Protein AF-F2SLF1-F1 (afdb_monomer_lite)

Radius of gyration: 16.59 Å; chains: 1; bounding box: 42×36×38 Å

Organism: Trichophyton rubrum (strain ATCC MYA-4607 / CBS 118892) (NCBI:txid559305)

Foldseek 3Di:
DVLLCVLCVLFPPWDKDFADDPDDHTKIKTKQAAPDLAEAEEEEADDFDQPPDPPGDTPCVQFPVPQVVVLSVVSNVQCVDPCSSVRHHHYMYMYIHAPCVVVPSRRVCVVVVVCVVVVRHHPYYHYDGRPPDDQADDQDDPPDDPVVSVVVVVCCVVPVVPGDHDDD

Sequence (168 aa):
MEQAQMIVGNIQGAKVEMVKHDWMQPSIRAIIPGKSEKIVAVGAHQDSINGNNPQGKAPGADDNGSGSMTILEALMVLVSDQKIAGGEAANTLEFHWYAGEEEGLLGSQDIFQQYSQEGKEVVAMLNQDMTGYGETMGVITDNSDPKLTKFTKMILDTVCLSILIFMV

Structure (mmCIF, N/CA/C/O backbone):
data_AF-F2SLF1-F1
#
_entry.id   AF-F2SLF1-F1
#
loop_
_atom_site.group_PDB
_atom_site.id
_atom_site.type_symbol
_atom_site.label_atom_id
_atom_site.label_alt_id
_atom_site.label_comp_id
_atom_site.label_asym_id
_atom_site.label_entity_id
_atom_site.label_seq_id
_atom_site.pdbx_PDB_ins_code
_atom_site.Cartn_x
_atom_site.Cartn_y
_atom_site.Cartn_z
_atom_site.occupancy
_atom_site.B_iso_or_equiv
_atom_site.auth_seq_id
_atom_site.auth_comp_id
_atom_site.auth_asym_id
_atom_site.auth_atom_id
_atom_site.pdbx_PDB_model_num
ATOM 1 N N . MET A 1 1 ? 1.862 12.370 -3.159 1.00 88.31 1 MET A N 1
ATOM 2 C CA . MET A 1 1 ? 1.413 12.815 -1.813 1.00 88.31 1 MET A CA 1
ATOM 3 C C . MET A 1 1 ? 0.237 13.775 -1.912 1.00 88.31 1 MET A C 1
ATOM 5 O O . MET A 1 1 ? -0.786 13.498 -1.305 1.00 88.31 1 MET A O 1
ATOM 9 N N . GLU A 1 2 ? 0.351 14.873 -2.669 1.00 94.88 2 GLU A N 1
ATOM 10 C CA . GLU A 1 2 ? -0.702 15.902 -2.770 1.00 94.88 2 GLU A CA 1
ATOM 11 C C . GLU A 1 2 ? -2.075 15.333 -3.151 1.00 94.88 2 GLU A C 1
ATOM 13 O O . GLU A 1 2 ? -3.066 15.658 -2.507 1.00 94.88 2 GLU A O 1
ATOM 18 N N . GLN A 1 3 ? -2.133 14.420 -4.127 1.00 95.19 3 GLN A N 1
ATOM 19 C CA . GLN A 1 3 ? -3.381 13.759 -4.530 1.00 95.19 3 GLN A CA 1
ATOM 20 C C . GLN A 1 3 ? -4.036 12.985 -3.380 1.00 95.19 3 GLN A C 1
ATOM 22 O O . GLN A 1 3 ? -5.199 13.223 -3.072 1.00 95.19 3 GLN A O 1
ATOM 27 N N . ALA A 1 4 ? -3.283 12.124 -2.690 1.00 96.06 4 ALA A N 1
ATOM 28 C CA . ALA A 1 4 ? -3.791 11.405 -1.522 1.00 96.06 4 ALA A CA 1
ATOM 29 C C . ALA A 1 4 ? -4.244 12.373 -0.412 1.00 96.06 4 ALA A C 1
ATOM 31 O O . ALA A 1 4 ? -5.281 12.158 0.208 1.00 96.06 4 ALA A O 1
ATOM 32 N N . GLN A 1 5 ? -3.511 13.473 -0.197 1.00 97.06 5 GLN A N 1
ATOM 33 C CA . GLN A 1 5 ? -3.860 14.485 0.802 1.00 97.06 5 GLN A CA 1
ATOM 34 C C . GLN A 1 5 ? -5.161 15.220 0.455 1.00 97.06 5 GLN A C 1
ATOM 36 O O . GLN A 1 5 ? -5.950 15.504 1.354 1.00 97.06 5 GLN A O 1
ATOM 41 N N . MET A 1 6 ? -5.405 15.503 -0.828 1.00 96.75 6 MET A N 1
ATOM 42 C CA . MET A 1 6 ? -6.678 16.065 -1.291 1.00 96.75 6 MET A CA 1
ATOM 43 C C . MET A 1 6 ? -7.841 15.095 -1.065 1.00 96.75 6 MET A C 1
ATOM 45 O O . MET A 1 6 ? -8.921 15.534 -0.683 1.00 96.75 6 MET A O 1
ATOM 49 N N . ILE A 1 7 ? -7.616 13.792 -1.263 1.00 97.00 7 ILE A N 1
ATOM 50 C CA . ILE A 1 7 ? -8.645 12.759 -1.091 1.00 97.00 7 ILE A CA 1
ATOM 51 C C . ILE A 1 7 ? -9.039 12.608 0.384 1.00 97.00 7 ILE A C 1
ATOM 53 O O . ILE A 1 7 ? -10.224 12.618 0.706 1.00 97.00 7 ILE A O 1
ATOM 57 N N . VAL A 1 8 ? -8.067 12.504 1.298 1.00 96.31 8 VAL A N 1
ATOM 58 C CA . VAL A 1 8 ? -8.358 12.211 2.716 1.00 96.31 8 VAL A CA 1
ATOM 59 C C . VAL A 1 8 ? -8.488 13.450 3.604 1.00 96.31 8 VAL A C 1
ATOM 61 O O . VAL A 1 8 ? -8.876 13.331 4.761 1.00 96.31 8 VAL A O 1
ATOM 64 N N . GLY A 1 9 ? -8.180 14.647 3.095 1.00 92.94 9 GLY A N 1
ATOM 65 C CA . GLY A 1 9 ? -8.027 15.864 3.905 1.00 92.94 9 GLY A CA 1
ATOM 66 C C . GLY A 1 9 ? -9.271 16.321 4.676 1.00 92.94 9 GLY A C 1
ATOM 67 O O . GLY A 1 9 ? -9.134 17.053 5.652 1.00 92.94 9 GLY A O 1
ATOM 68 N N . ASN A 1 10 ? -10.466 15.876 4.278 1.00 91.81 10 ASN A N 1
ATOM 69 C CA . ASN A 1 10 ? -11.725 16.194 4.963 1.00 91.81 10 ASN A CA 1
ATOM 70 C C . ASN A 1 10 ? -12.188 15.098 5.937 1.00 91.81 10 ASN A C 1
ATOM 72 O O . ASN A 1 10 ? -13.235 15.242 6.567 1.00 91.81 10 ASN A O 1
ATOM 76 N N . ILE A 1 11 ? -11.440 14.001 6.057 1.00 96.06 11 ILE A N 1
ATOM 77 C CA . ILE A 1 11 ? -11.784 12.877 6.926 1.00 96.06 11 ILE A CA 1
ATOM 78 C C . ILE A 1 11 ? -11.144 13.111 8.287 1.00 96.06 11 ILE A C 1
ATOM 80 O O . ILE A 1 11 ? -9.934 13.315 8.409 1.00 96.06 11 ILE A O 1
ATOM 84 N N . GLN A 1 12 ? -11.960 13.069 9.335 1.00 94.75 12 GLN A N 1
ATOM 85 C CA . GLN A 1 12 ? -11.487 13.314 10.688 1.00 94.75 12 GLN A CA 1
ATOM 86 C C . GLN A 1 12 ? -10.432 12.277 11.100 1.00 94.75 12 GLN A C 1
ATOM 88 O O . GLN A 1 12 ? -10.674 11.074 11.079 1.00 94.75 12 GLN A O 1
ATOM 93 N N . GLY A 1 13 ? -9.256 12.761 11.507 1.00 95.31 13 GLY A N 1
ATOM 94 C CA . GLY A 1 13 ? -8.145 11.924 11.964 1.00 95.31 13 GLY A CA 1
ATOM 95 C C . GLY A 1 13 ? -7.346 11.248 10.846 1.00 95.31 13 GLY A C 1
ATOM 96 O O . GLY A 1 13 ? -6.295 10.676 11.138 1.00 95.31 13 GLY A O 1
ATOM 97 N N . ALA A 1 14 ? -7.786 11.338 9.588 1.00 97.69 14 ALA A N 1
ATOM 98 C CA . ALA A 1 14 ? -6.993 10.854 8.470 1.00 97.69 14 ALA A CA 1
ATOM 99 C C . ALA A 1 14 ? -5.778 11.754 8.224 1.00 97.69 14 ALA A C 1
ATOM 101 O O . ALA A 1 14 ? -5.815 12.967 8.443 1.00 97.69 14 ALA A O 1
ATOM 102 N N . LYS A 1 15 ? -4.683 11.154 7.760 1.00 97.69 15 LYS A N 1
ATOM 103 C CA . LYS A 1 15 ? -3.448 11.878 7.439 1.00 97.69 15 LYS A CA 1
ATOM 104 C C . LYS A 1 15 ? -2.689 11.217 6.302 1.00 97.69 15 LYS A C 1
ATOM 106 O O . LYS A 1 15 ? -2.806 10.013 6.095 1.00 97.69 15 LYS A O 1
ATOM 111 N N . VAL A 1 16 ? -1.874 12.002 5.604 1.00 98.38 16 VAL A N 1
ATOM 112 C CA . VAL A 1 16 ? -0.887 11.498 4.646 1.00 98.38 16 VAL A CA 1
ATOM 113 C C . VAL A 1 16 ? 0.492 11.939 5.096 1.00 98.38 16 VAL A C 1
ATOM 115 O O . VAL A 1 16 ? 0.700 13.101 5.439 1.00 98.38 16 VAL A O 1
ATOM 118 N N . GLU A 1 17 ? 1.443 11.017 5.097 1.00 97.56 17 GLU A N 1
ATOM 119 C CA . GLU A 1 17 ? 2.814 11.286 5.508 1.00 97.56 17 GLU A CA 1
ATOM 120 C C . GLU A 1 17 ? 3.825 10.707 4.522 1.00 97.56 17 GLU A C 1
ATOM 122 O O . GLU A 1 17 ? 3.584 9.695 3.862 1.00 97.56 17 GLU A O 1
ATOM 127 N N . MET A 1 18 ? 4.965 11.389 4.419 1.00 98.12 18 MET A N 1
ATOM 128 C CA . MET A 1 18 ? 6.155 10.840 3.782 1.00 98.12 18 MET A CA 1
ATOM 129 C C . MET A 1 18 ? 6.898 10.003 4.818 1.00 98.12 18 MET A C 1
ATOM 131 O O . MET A 1 18 ? 7.322 10.529 5.851 1.00 98.12 18 MET A O 1
ATOM 135 N N . VAL A 1 19 ? 7.069 8.718 4.538 1.00 98.00 19 VAL A N 1
ATOM 136 C CA . VAL A 1 19 ? 7.926 7.837 5.324 1.00 98.00 19 VAL A CA 1
ATOM 137 C C . VAL A 1 19 ? 9.353 8.026 4.826 1.00 98.00 19 VAL A C 1
ATOM 139 O O . VAL A 1 19 ? 9.648 7.822 3.650 1.00 98.00 19 VAL A O 1
ATOM 142 N N . LYS A 1 20 ? 10.224 8.502 5.716 1.00 97.88 20 LYS A N 1
ATOM 143 C CA . LYS A 1 20 ? 11.637 8.718 5.407 1.00 97.88 20 LYS A CA 1
ATOM 144 C C . LYS A 1 20 ? 12.403 7.413 5.560 1.00 97.88 20 LYS A C 1
ATOM 146 O O . LYS A 1 20 ? 12.133 6.668 6.493 1.00 97.88 20 LYS A O 1
ATOM 151 N N . HIS A 1 21 ? 13.385 7.238 4.691 1.00 97.25 21 HIS A N 1
ATOM 152 C CA . HIS A 1 21 ? 14.305 6.113 4.678 1.00 97.25 21 HIS A CA 1
ATOM 153 C C . HIS A 1 21 ? 15.752 6.624 4.698 1.00 97.25 21 HIS A C 1
ATOM 155 O O . HIS A 1 21 ? 15.988 7.835 4.636 1.00 97.25 21 HIS A O 1
ATOM 161 N N . ASP A 1 22 ? 16.720 5.708 4.713 1.00 96.50 22 ASP A N 1
ATOM 162 C CA . ASP A 1 22 ? 18.151 6.036 4.612 1.00 96.50 22 ASP A CA 1
ATOM 163 C C . ASP A 1 22 ? 18.581 6.488 3.197 1.00 96.50 22 ASP A C 1
ATOM 165 O O . ASP A 1 22 ? 19.724 6.895 2.982 1.00 96.50 22 ASP A O 1
ATOM 169 N N . TRP A 1 23 ? 17.663 6.465 2.224 1.00 95.25 23 TRP A N 1
ATOM 170 C CA . TRP A 1 23 ? 17.841 6.986 0.866 1.00 95.25 23 TRP A CA 1
ATOM 171 C C . TRP A 1 23 ? 16.897 8.165 0.569 1.00 95.25 23 TRP A C 1
ATOM 173 O O . TRP A 1 23 ? 16.024 8.522 1.356 1.00 95.25 23 TRP A O 1
ATOM 183 N N . MET A 1 24 ? 17.096 8.820 -0.583 1.00 95.81 24 MET A N 1
ATOM 184 C CA . MET A 1 24 ? 16.450 10.107 -0.882 1.00 95.81 24 MET A CA 1
ATOM 185 C C . MET A 1 24 ? 14.941 10.024 -1.142 1.00 95.81 24 MET A C 1
ATOM 187 O O . MET A 1 24 ? 14.215 10.934 -0.745 1.00 95.81 24 MET A O 1
ATOM 191 N N . GLN A 1 25 ? 14.474 9.002 -1.863 1.00 96.75 25 GLN A N 1
ATOM 192 C CA . GLN A 1 25 ? 13.061 8.878 -2.225 1.00 96.75 25 GLN A CA 1
ATOM 193 C C . GLN A 1 25 ? 12.259 8.371 -1.014 1.00 96.75 25 GLN A C 1
ATOM 195 O O . GLN A 1 25 ? 12.508 7.257 -0.560 1.00 96.75 25 GLN A O 1
ATOM 200 N N . PRO A 1 26 ? 11.293 9.142 -0.486 1.00 98.12 26 PRO A N 1
ATOM 201 C CA . PRO A 1 26 ? 10.447 8.678 0.606 1.00 98.12 26 PRO A CA 1
ATOM 202 C C . PRO A 1 26 ? 9.332 7.771 0.081 1.00 98.12 26 PRO A C 1
ATOM 204 O O . PRO A 1 26 ? 8.814 8.017 -1.009 1.00 98.12 26 PRO A O 1
ATOM 207 N N . SER A 1 27 ? 8.880 6.807 0.882 1.00 98.62 27 SER A N 1
ATOM 208 C CA . SER A 1 27 ? 7.569 6.185 0.652 1.00 98.62 27 SER A CA 1
ATOM 209 C C . SER A 1 27 ? 6.449 7.138 1.085 1.00 98.62 27 SER A C 1
ATOM 211 O O . SER A 1 27 ? 6.665 8.082 1.849 1.00 98.62 27 SER A O 1
ATOM 213 N N . ILE A 1 28 ? 5.227 6.904 0.620 1.00 98.62 28 ILE A N 1
ATOM 214 C CA . ILE A 1 28 ? 4.048 7.689 1.004 1.00 98.62 28 ILE A CA 1
ATOM 215 C C . ILE A 1 28 ? 3.057 6.767 1.694 1.00 98.62 28 ILE A C 1
ATOM 217 O O . ILE A 1 28 ? 2.785 5.675 1.206 1.00 98.62 28 ILE A O 1
ATOM 221 N N . ARG A 1 29 ? 2.488 7.223 2.810 1.00 98.44 29 ARG A N 1
ATOM 222 C CA . ARG A 1 29 ? 1.473 6.485 3.560 1.00 98.44 29 ARG A CA 1
ATOM 223 C C . ARG A 1 29 ? 0.272 7.378 3.843 1.00 98.44 29 ARG A C 1
ATOM 225 O O . ARG A 1 29 ? 0.414 8.410 4.496 1.00 98.44 29 ARG A O 1
ATOM 232 N N . ALA A 1 30 ? -0.903 6.989 3.360 1.00 98.56 30 ALA A N 1
ATOM 233 C CA . ALA A 1 30 ? -2.181 7.572 3.754 1.00 98.56 30 ALA A CA 1
ATOM 234 C C . ALA A 1 30 ? -2.848 6.675 4.800 1.00 98.56 30 ALA A C 1
ATOM 236 O O . ALA A 1 30 ? -2.903 5.462 4.624 1.00 98.56 30 ALA A O 1
ATOM 237 N N . ILE A 1 31 ? -3.335 7.268 5.886 1.00 98.62 31 ILE A N 1
ATOM 238 C CA . ILE A 1 31 ? -3.896 6.570 7.045 1.00 98.62 31 ILE A CA 1
ATOM 239 C C . ILE A 1 31 ? -5.316 7.071 7.259 1.00 98.62 31 ILE A C 1
ATOM 241 O O . ILE A 1 31 ? -5.525 8.277 7.406 1.00 98.62 31 ILE A O 1
ATOM 245 N N . ILE A 1 32 ? -6.270 6.146 7.318 1.00 98.38 32 ILE A N 1
ATOM 246 C CA . ILE A 1 32 ? -7.661 6.394 7.695 1.00 98.38 32 ILE A CA 1
ATOM 247 C C . ILE A 1 32 ? -7.920 5.626 8.997 1.00 98.38 32 ILE A C 1
ATOM 249 O O . ILE A 1 32 ? -7.897 4.391 8.980 1.00 98.38 32 ILE A O 1
ATOM 253 N N . PRO A 1 33 ? -8.144 6.315 10.130 1.00 97.88 33 PRO A N 1
ATOM 254 C CA . PRO A 1 33 ? -8.378 5.652 11.405 1.00 97.88 33 PRO A CA 1
ATOM 255 C C . PRO A 1 33 ? -9.620 4.761 11.377 1.00 97.88 33 PRO A C 1
ATOM 257 O O . PRO A 1 33 ? -10.671 5.151 10.865 1.00 97.88 33 PRO A O 1
ATOM 260 N N . GLY A 1 34 ? -9.500 3.578 11.975 1.00 97.44 34 GLY A N 1
ATOM 261 C CA . GLY A 1 34 ? -10.636 2.718 12.282 1.00 97.44 34 GLY A CA 1
ATOM 262 C C . GLY A 1 34 ? -10.967 2.707 13.771 1.00 97.44 34 GLY A C 1
ATOM 263 O O . GLY A 1 34 ? -10.385 3.421 14.582 1.00 97.44 34 GLY A O 1
ATOM 264 N N . LYS A 1 35 ? -11.895 1.829 14.150 1.00 98.00 35 LYS A N 1
ATOM 265 C CA . LYS A 1 35 ? -12.261 1.544 15.547 1.00 98.00 35 LYS A CA 1
ATOM 266 C C . LYS A 1 35 ? -11.173 0.778 16.310 1.00 98.00 35 LYS A C 1
ATOM 268 O O . LYS A 1 35 ? -11.231 0.700 17.535 1.00 98.00 35 LYS A O 1
ATOM 273 N N . SER A 1 36 ? -10.225 0.175 15.597 1.00 98.06 36 SER A N 1
ATOM 274 C CA . SER A 1 36 ? -9.090 -0.573 16.130 1.00 98.06 36 SER A CA 1
ATOM 275 C C . SER A 1 36 ? -7.800 -0.110 15.463 1.00 98.06 36 SER A C 1
ATOM 277 O O . SER A 1 36 ? -7.795 0.166 14.268 1.00 98.06 36 SER A O 1
ATOM 279 N N . GLU A 1 37 ? -6.701 -0.134 16.217 1.00 97.69 37 GLU A N 1
ATOM 280 C CA . GLU A 1 37 ? -5.340 0.120 15.719 1.00 97.69 37 GLU A CA 1
ATOM 281 C C . GLU A 1 37 ? -4.777 -1.016 14.845 1.00 97.69 37 GLU A C 1
ATOM 283 O O . GLU A 1 37 ? -3.678 -0.892 14.312 1.00 97.69 37 GLU A O 1
ATOM 288 N N . LYS A 1 38 ? -5.500 -2.135 14.693 1.00 98.69 38 LYS A N 1
ATOM 289 C CA . LYS A 1 38 ? -5.156 -3.177 13.715 1.00 98.69 38 LYS A CA 1
ATOM 290 C C . LYS A 1 38 ? -5.165 -2.578 12.313 1.00 98.69 38 LYS A C 1
ATOM 292 O O . LYS A 1 38 ? -6.051 -1.790 11.990 1.00 98.69 38 LYS A O 1
ATOM 297 N N . ILE A 1 39 ? -4.217 -2.989 11.478 1.00 98.81 39 ILE A N 1
ATOM 298 C CA . ILE A 1 39 ? -3.969 -2.382 10.169 1.00 98.81 39 ILE A CA 1
ATOM 299 C C . ILE A 1 39 ? -4.421 -3.317 9.048 1.00 98.81 39 ILE A C 1
ATOM 301 O O . ILE A 1 39 ? -4.003 -4.475 8.982 1.00 98.81 39 ILE A O 1
ATOM 305 N N . VAL A 1 40 ? -5.239 -2.793 8.137 1.00 98.69 40 VAL A N 1
ATOM 306 C CA . VAL A 1 40 ? -5.439 -3.351 6.794 1.00 98.69 40 VAL A CA 1
ATOM 307 C C . VAL A 1 40 ? -4.701 -2.451 5.812 1.00 98.69 40 VAL A C 1
ATOM 309 O O . VAL A 1 40 ? -5.055 -1.283 5.661 1.00 98.69 40 VAL A O 1
ATOM 312 N N . ALA A 1 41 ? -3.671 -2.990 5.167 1.00 98.56 41 ALA A N 1
ATOM 313 C CA . ALA A 1 41 ? -2.827 -2.248 4.242 1.00 98.56 41 ALA A CA 1
ATOM 314 C C . ALA A 1 41 ? -3.154 -2.577 2.778 1.00 98.56 41 ALA A C 1
ATOM 316 O O . ALA A 1 41 ? -3.419 -3.727 2.424 1.00 98.56 41 ALA A O 1
ATOM 317 N N . VAL A 1 42 ? -3.088 -1.566 1.920 1.00 98.56 42 VAL A N 1
ATOM 318 C CA . VAL A 1 42 ? -3.102 -1.693 0.461 1.00 98.56 42 VAL A CA 1
ATOM 319 C C . VAL A 1 42 ? -1.874 -0.966 -0.073 1.00 98.56 42 VAL A C 1
ATOM 321 O O . VAL A 1 42 ? -1.610 0.162 0.338 1.00 98.56 42 VAL A O 1
ATOM 324 N N . GLY A 1 43 ? -1.100 -1.603 -0.945 1.00 98.44 43 GLY A N 1
ATOM 325 C CA . GLY A 1 43 ? 0.189 -1.077 -1.387 1.00 98.44 43 GLY A CA 1
ATOM 326 C C . GLY A 1 43 ? 0.422 -1.188 -2.887 1.00 98.44 43 GLY A C 1
ATOM 327 O O . GLY A 1 43 ? -0.158 -2.045 -3.547 1.00 98.44 43 GLY A O 1
ATOM 328 N N . ALA A 1 44 ? 1.277 -0.309 -3.391 1.00 98.38 44 ALA A N 1
ATOM 329 C CA . ALA A 1 44 ? 1.928 -0.353 -4.698 1.00 98.38 44 ALA A CA 1
ATOM 330 C C .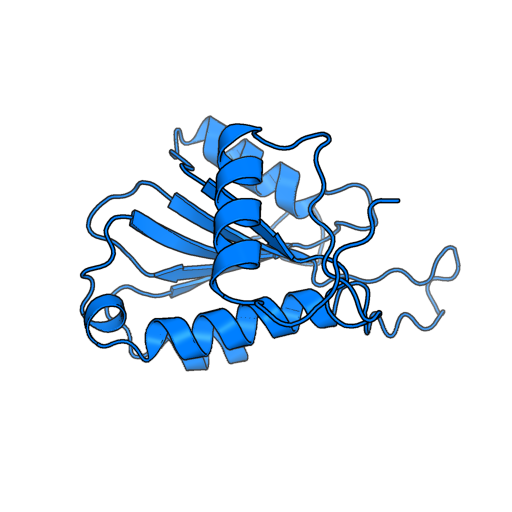 ALA A 1 44 ? 3.303 0.320 -4.546 1.00 98.38 44 ALA A C 1
ATOM 332 O O . ALA A 1 44 ? 3.513 1.048 -3.571 1.00 98.38 44 ALA A O 1
ATOM 333 N N . HIS A 1 45 ? 4.241 0.125 -5.469 1.00 98.50 45 HIS A N 1
ATOM 334 C CA . HIS A 1 45 ? 5.466 0.934 -5.479 1.00 98.50 45 HIS A CA 1
ATOM 335 C C . HIS A 1 45 ? 5.351 2.102 -6.463 1.00 98.50 45 HIS A C 1
ATOM 337 O O . HIS A 1 45 ? 4.540 2.086 -7.388 1.00 98.50 45 HIS A O 1
ATOM 343 N N . GLN A 1 46 ? 6.097 3.174 -6.189 1.00 97.06 46 GLN A N 1
ATOM 344 C CA . GLN A 1 46 ? 6.046 4.432 -6.953 1.00 97.06 46 GLN A CA 1
ATOM 345 C C . GLN A 1 46 ? 7.338 4.729 -7.722 1.00 97.06 46 GLN A C 1
ATOM 347 O O . GLN A 1 46 ? 7.401 5.717 -8.456 1.00 97.06 46 GLN A O 1
ATOM 352 N N . ASP A 1 47 ? 8.395 3.953 -7.501 1.00 96.38 47 ASP A N 1
ATOM 353 C CA . ASP A 1 47 ? 9.606 4.005 -8.306 1.00 96.38 47 ASP A CA 1
ATOM 354 C C . ASP A 1 47 ? 9.451 3.246 -9.627 1.00 96.38 47 ASP A C 1
ATOM 356 O O . ASP A 1 47 ? 8.492 2.518 -9.848 1.00 96.38 47 ASP A O 1
ATOM 360 N N . SER A 1 48 ? 10.390 3.500 -10.532 1.00 96.12 48 SER A N 1
ATOM 361 C CA . SER A 1 48 ? 10.564 2.763 -11.782 1.00 96.12 48 SER A CA 1
ATOM 362 C C . SER A 1 48 ? 12.050 2.761 -12.114 1.00 96.12 48 SER A C 1
ATOM 364 O O . SER A 1 48 ? 12.763 3.705 -11.744 1.00 96.12 48 SER A O 1
ATOM 366 N N . ILE A 1 49 ? 12.518 1.747 -12.837 1.00 94.38 49 ILE A N 1
ATOM 367 C CA . ILE A 1 49 ? 13.936 1.606 -13.172 1.00 94.38 49 ILE A CA 1
ATOM 368 C C . ILE A 1 49 ? 14.225 1.868 -14.658 1.00 94.38 49 ILE A C 1
ATOM 370 O O . ILE A 1 49 ? 13.451 1.543 -15.558 1.00 94.38 49 ILE A O 1
ATOM 374 N N . ASN A 1 50 ? 15.382 2.469 -14.952 1.00 92.56 50 ASN A N 1
ATOM 375 C CA . ASN A 1 50 ? 15.912 2.657 -16.312 1.00 92.56 50 ASN A CA 1
ATOM 376 C C . ASN A 1 50 ? 17.063 1.681 -16.634 1.00 92.56 50 ASN A C 1
ATOM 378 O O . ASN A 1 50 ? 17.924 1.957 -17.480 1.00 92.56 50 ASN A O 1
ATOM 382 N N . GLY A 1 51 ? 17.066 0.522 -15.967 1.00 85.25 51 GLY A N 1
ATOM 383 C CA . GLY A 1 51 ? 18.136 -0.470 -16.020 1.00 85.25 51 GLY A CA 1
ATOM 384 C C . GLY A 1 51 ? 19.487 0.134 -15.625 1.00 85.25 51 GLY A C 1
ATOM 385 O O . GLY A 1 51 ? 19.593 0.909 -14.685 1.00 85.25 51 GLY A O 1
ATOM 386 N N . ASN A 1 52 ? 20.536 -0.172 -16.393 1.00 84.44 52 ASN A N 1
ATOM 387 C CA . ASN A 1 52 ? 21.899 0.296 -16.103 1.00 84.44 52 ASN A CA 1
ATOM 388 C C . ASN A 1 52 ? 22.208 1.713 -16.618 1.00 84.44 52 ASN A C 1
ATOM 390 O O . ASN A 1 52 ? 23.370 2.119 -16.617 1.00 84.44 52 ASN A O 1
ATOM 394 N N . ASN A 1 53 ? 21.219 2.446 -17.137 1.00 90.44 53 ASN A N 1
ATOM 395 C CA . ASN A 1 53 ? 21.429 3.776 -17.700 1.00 90.44 53 ASN A CA 1
ATOM 396 C C . ASN A 1 53 ? 20.729 4.825 -16.833 1.00 90.44 53 ASN A C 1
ATOM 398 O O . ASN A 1 53 ? 19.557 5.080 -17.082 1.00 90.44 53 ASN A O 1
ATOM 402 N N . PRO A 1 54 ? 21.434 5.519 -15.921 1.00 83.38 54 PRO A N 1
ATOM 403 C CA . PRO A 1 54 ? 20.823 6.521 -15.047 1.00 83.38 54 PRO A CA 1
ATOM 404 C C . PRO A 1 54 ? 20.209 7.719 -15.791 1.00 83.38 54 PRO A C 1
ATOM 406 O O . PRO A 1 54 ? 19.411 8.455 -15.219 1.00 83.38 54 PRO A O 1
ATOM 409 N N . GLN A 1 55 ? 20.569 7.936 -17.062 1.00 90.62 55 GLN A N 1
ATOM 410 C CA . GLN A 1 55 ? 19.975 8.958 -17.935 1.00 90.62 55 GLN A CA 1
ATOM 411 C C . GLN A 1 55 ? 18.886 8.385 -18.861 1.00 90.62 55 GLN A C 1
ATOM 413 O O . GLN A 1 55 ? 18.353 9.092 -19.720 1.00 90.62 55 GLN A O 1
ATOM 418 N N . GLY A 1 56 ? 18.576 7.096 -18.728 1.00 91.69 56 GLY A N 1
ATOM 419 C CA . GLY A 1 56 ? 17.541 6.407 -19.477 1.00 91.69 56 GLY A CA 1
ATOM 420 C C . GLY A 1 56 ? 16.145 6.840 -19.040 1.00 91.69 56 GLY A C 1
ATOM 421 O O . GLY A 1 56 ? 15.935 7.329 -17.930 1.00 91.69 56 GLY A O 1
ATOM 422 N N . LYS A 1 57 ? 15.173 6.655 -19.932 1.00 94.44 57 LYS A N 1
ATOM 423 C CA . LYS A 1 57 ? 13.764 6.915 -19.631 1.00 94.44 57 LYS A CA 1
ATOM 424 C C . LYS A 1 57 ? 13.166 5.697 -18.932 1.00 94.44 57 LYS A C 1
ATOM 426 O O . LYS A 1 57 ? 13.222 4.610 -19.496 1.00 94.44 57 LYS A O 1
ATOM 431 N N . ALA A 1 58 ? 12.536 5.918 -17.786 1.00 95.00 58 ALA A N 1
ATOM 432 C CA . ALA A 1 58 ? 11.702 4.944 -17.092 1.00 95.00 58 ALA A CA 1
ATOM 433 C C . ALA A 1 58 ? 10.286 5.529 -16.981 1.00 95.00 58 ALA A C 1
ATOM 435 O O . ALA A 1 58 ? 10.003 6.276 -16.050 1.00 95.00 58 ALA A O 1
ATOM 436 N N . PRO A 1 59 ? 9.416 5.337 -17.991 1.00 94.81 59 PRO A N 1
ATOM 437 C CA . PRO A 1 59 ? 8.049 5.844 -17.914 1.00 94.81 59 PRO A CA 1
ATOM 438 C C . PRO A 1 59 ? 7.204 5.103 -16.867 1.00 94.81 59 PRO A C 1
ATOM 440 O O . PRO A 1 59 ? 6.224 5.680 -16.409 1.00 94.81 59 PRO A O 1
ATOM 443 N N . GLY A 1 60 ? 7.554 3.851 -16.531 1.00 95.81 60 GLY A N 1
ATOM 444 C CA . GLY A 1 60 ? 6.957 3.084 -15.430 1.00 95.81 60 GLY A CA 1
ATOM 445 C C . GLY A 1 60 ? 5.432 2.969 -15.472 1.00 95.81 60 GLY A C 1
ATOM 446 O O . GLY A 1 60 ? 4.774 3.033 -14.441 1.00 95.81 60 GLY A O 1
ATOM 447 N N . ALA A 1 61 ? 4.839 2.923 -16.671 1.00 96.75 61 ALA A N 1
ATOM 448 C CA . ALA A 1 61 ? 3.395 3.094 -16.822 1.00 96.75 61 ALA A CA 1
ATOM 449 C C . ALA A 1 61 ? 2.599 1.918 -16.245 1.00 96.75 61 ALA A C 1
ATOM 451 O O . ALA A 1 61 ? 1.633 2.141 -15.523 1.00 96.75 61 ALA A O 1
ATOM 452 N N . ASP A 1 62 ? 2.992 0.686 -16.571 1.00 96.31 62 ASP A N 1
ATOM 453 C CA . ASP A 1 62 ? 2.383 -0.508 -15.986 1.00 96.31 62 ASP A CA 1
ATOM 454 C C . ASP A 1 62 ? 3.073 -0.889 -14.677 1.00 96.31 62 ASP A C 1
ATOM 456 O O . ASP A 1 62 ? 2.382 -1.111 -13.690 1.00 96.31 62 ASP A O 1
ATOM 460 N N . ASP A 1 63 ? 4.405 -0.831 -14.669 1.00 96.19 63 ASP A N 1
ATOM 461 C CA . ASP A 1 63 ? 5.299 -1.155 -13.557 1.00 96.19 63 ASP A CA 1
ATOM 462 C C . ASP A 1 63 ? 5.934 0.127 -12.963 1.00 96.19 63 ASP A C 1
ATOM 464 O O . ASP A 1 63 ? 6.840 0.718 -13.557 1.00 96.19 63 ASP A O 1
ATOM 468 N N . ASN A 1 64 ? 5.400 0.687 -11.874 1.00 97.31 64 ASN A N 1
ATOM 469 C CA . ASN A 1 64 ? 4.104 0.355 -11.263 1.00 97.31 64 ASN A CA 1
ATOM 470 C C . ASN A 1 64 ? 3.172 1.568 -11.142 1.00 97.31 64 ASN A C 1
ATOM 472 O O . ASN A 1 64 ? 2.420 1.770 -10.180 1.00 97.31 64 ASN A O 1
ATOM 476 N N . GLY A 1 65 ? 3.189 2.402 -12.185 1.00 97.56 65 GLY A N 1
ATOM 477 C CA . GLY A 1 65 ? 2.255 3.511 -12.353 1.00 97.56 65 GLY A CA 1
ATOM 478 C C . GLY A 1 65 ? 0.795 3.052 -12.355 1.00 97.56 65 GLY A C 1
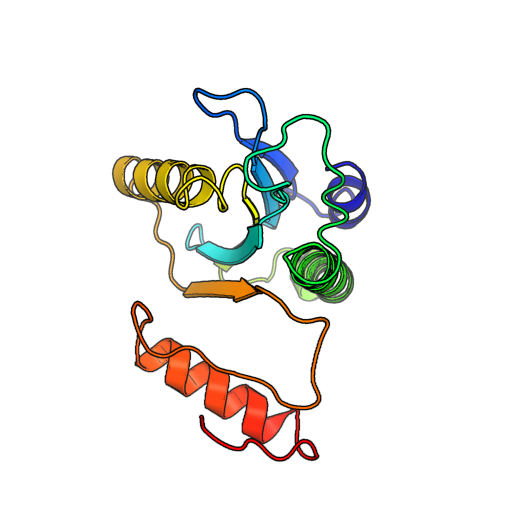ATOM 479 O O . GLY A 1 65 ? -0.064 3.743 -11.804 1.00 97.56 65 GLY A O 1
ATOM 480 N N . SER A 1 66 ? 0.511 1.870 -12.908 1.00 97.62 66 SER A N 1
ATOM 481 C CA . SER A 1 66 ? -0.839 1.311 -12.955 1.00 97.62 66 SER A CA 1
ATOM 482 C C . SER A 1 66 ? -1.345 0.947 -11.559 1.00 97.62 66 SER A C 1
ATOM 484 O O . SER A 1 66 ? -2.402 1.433 -11.163 1.00 97.62 66 SER A O 1
ATOM 486 N N . GLY A 1 67 ? -0.582 0.176 -10.771 1.00 97.06 67 GLY A N 1
ATOM 487 C CA . GLY A 1 67 ? -0.947 -0.198 -9.405 1.00 97.06 67 GLY A CA 1
ATOM 488 C C . GLY A 1 67 ? -1.046 1.025 -8.503 1.00 97.06 67 GLY A C 1
ATOM 489 O O . GLY A 1 67 ? -2.025 1.171 -7.769 1.00 97.06 67 GLY A O 1
ATOM 490 N N . SER A 1 68 ? -0.114 1.973 -8.648 1.00 98.00 68 SER A N 1
ATOM 491 C CA . SER A 1 68 ? -0.150 3.267 -7.958 1.00 98.00 68 SER A CA 1
ATOM 492 C C . SER A 1 68 ? -1.460 4.032 -8.177 1.00 98.00 68 SER A C 1
ATOM 494 O O . SER A 1 68 ? -1.998 4.599 -7.221 1.00 98.00 68 SER A O 1
ATOM 496 N N . MET A 1 69 ? -1.985 4.051 -9.407 1.00 97.56 69 MET A N 1
ATOM 497 C CA . MET A 1 69 ? -3.259 4.708 -9.726 1.00 97.56 69 MET A CA 1
ATOM 498 C C . MET A 1 69 ? -4.469 3.870 -9.307 1.00 97.56 69 MET A C 1
ATOM 500 O O . MET A 1 69 ? -5.439 4.432 -8.800 1.00 97.56 69 MET A O 1
ATOM 504 N N . THR A 1 70 ? -4.398 2.543 -9.431 1.00 97.19 70 THR A N 1
ATOM 505 C CA . THR A 1 70 ? -5.436 1.617 -8.958 1.00 97.19 70 THR A CA 1
ATOM 506 C C . THR A 1 70 ? -5.712 1.816 -7.468 1.00 97.19 70 THR A C 1
ATOM 508 O O . THR A 1 70 ? -6.867 1.971 -7.066 1.00 97.19 70 THR A O 1
ATOM 511 N N . ILE A 1 71 ? -4.669 1.894 -6.634 1.00 98.06 71 ILE A N 1
ATOM 512 C CA . ILE A 1 71 ? -4.851 2.089 -5.188 1.00 98.06 71 ILE A CA 1
ATOM 513 C C . ILE A 1 71 ? -5.277 3.521 -4.834 1.00 98.06 71 ILE A C 1
ATOM 515 O O . ILE A 1 71 ? -5.976 3.719 -3.841 1.00 98.06 71 ILE A O 1
ATOM 519 N N . LEU A 1 72 ? -4.911 4.520 -5.648 1.00 98.38 72 LEU A N 1
ATOM 520 C CA . LEU A 1 72 ? -5.349 5.906 -5.466 1.00 98.38 72 LEU A CA 1
ATOM 521 C C . LEU A 1 72 ? -6.849 6.064 -5.756 1.00 98.38 72 LEU A C 1
ATOM 523 O O . LEU A 1 72 ? -7.555 6.727 -4.995 1.00 98.38 72 LEU A O 1
ATOM 527 N N . GLU A 1 73 ? -7.340 5.434 -6.822 1.00 98.06 73 GLU A N 1
ATOM 528 C CA . GLU A 1 73 ? -8.765 5.423 -7.158 1.00 98.06 73 GLU A CA 1
ATOM 529 C C . GLU A 1 73 ? -9.565 4.613 -6.134 1.00 98.06 73 GLU A C 1
ATOM 531 O O . GLU A 1 73 ? -10.605 5.067 -5.656 1.00 98.06 73 GLU A O 1
ATOM 536 N N . ALA A 1 74 ? -9.046 3.456 -5.708 1.00 97.62 74 ALA A N 1
ATOM 537 C CA . ALA A 1 74 ? -9.656 2.679 -4.634 1.00 97.62 74 ALA A CA 1
ATOM 538 C C . ALA A 1 74 ? -9.774 3.502 -3.343 1.00 97.62 74 ALA A C 1
ATOM 540 O O . ALA A 1 74 ? -10.830 3.489 -2.711 1.00 97.62 74 ALA A O 1
ATOM 541 N N . LEU A 1 75 ? -8.735 4.264 -2.979 1.00 98.12 75 LEU A N 1
ATOM 542 C CA . LEU A 1 75 ? -8.776 5.198 -1.855 1.00 98.12 75 LEU A CA 1
ATOM 543 C C . LEU A 1 75 ? -9.879 6.250 -2.044 1.00 98.12 75 LEU A C 1
ATOM 545 O O . LEU A 1 75 ? -10.651 6.477 -1.115 1.00 98.12 75 LEU A O 1
ATOM 549 N N . MET A 1 76 ? -9.986 6.860 -3.230 1.00 97.62 76 MET A N 1
ATOM 550 C CA . MET A 1 76 ? -11.011 7.866 -3.536 1.00 97.62 76 MET A CA 1
ATOM 551 C C . MET A 1 76 ? -12.433 7.316 -3.373 1.00 97.62 76 MET A C 1
ATOM 553 O O . MET A 1 76 ? -13.258 7.926 -2.688 1.00 97.62 76 MET A O 1
ATOM 557 N N . VAL A 1 77 ? -12.713 6.151 -3.959 1.00 97.31 77 VAL A N 1
ATOM 558 C CA . VAL A 1 77 ? -14.025 5.496 -3.862 1.00 97.31 77 VAL A CA 1
ATOM 559 C C . VAL A 1 77 ? -14.322 5.103 -2.417 1.00 97.31 77 VAL A C 1
ATOM 561 O O . VAL A 1 77 ? -15.417 5.361 -1.919 1.00 97.31 77 VAL A O 1
ATOM 564 N N . LEU A 1 78 ? -13.344 4.531 -1.716 1.00 96.38 78 LEU A N 1
ATOM 565 C CA . LEU A 1 78 ? -13.502 4.051 -0.348 1.00 96.38 78 LEU A CA 1
ATOM 566 C C . LEU A 1 78 ? -13.876 5.173 0.625 1.00 96.38 78 LEU A C 1
ATOM 568 O O . LEU A 1 78 ? -14.763 4.992 1.455 1.00 96.38 78 LEU A O 1
ATOM 572 N N . VAL A 1 79 ? -13.234 6.338 0.518 1.00 96.44 79 VAL A N 1
ATOM 573 C CA . VAL A 1 79 ? -13.526 7.466 1.414 1.00 96.44 79 VAL A CA 1
ATOM 574 C C . VAL A 1 79 ? -14.802 8.223 1.057 1.00 96.44 79 VAL A C 1
ATOM 576 O O . VAL A 1 79 ? -15.270 9.035 1.852 1.00 96.44 79 VAL A O 1
ATOM 579 N N . SER A 1 80 ? -15.383 7.963 -0.118 1.00 96.19 80 SER A N 1
ATOM 580 C CA . SER A 1 80 ? -16.702 8.494 -0.474 1.00 96.19 80 SER A CA 1
ATOM 581 C C . SER A 1 80 ? -17.839 7.811 0.301 1.00 96.19 80 SER A C 1
ATOM 583 O O . SER A 1 80 ? -18.929 8.374 0.424 1.00 96.19 80 SER A O 1
ATOM 585 N N . ASP A 1 81 ? -17.584 6.626 0.869 1.00 96.50 81 ASP A N 1
ATOM 586 C CA . ASP A 1 81 ? -18.524 5.943 1.751 1.00 96.50 81 ASP A CA 1
ATOM 587 C C . ASP A 1 81 ? -18.634 6.672 3.102 1.00 96.50 81 ASP A C 1
ATOM 589 O O . ASP A 1 81 ? -17.652 6.880 3.818 1.00 96.50 81 ASP A O 1
ATOM 593 N N . GLN A 1 82 ? -19.862 7.040 3.479 1.00 95.81 82 GLN A N 1
ATOM 594 C CA . GLN A 1 82 ? -20.128 7.830 4.685 1.00 95.81 82 GLN A CA 1
ATOM 595 C C . GLN A 1 82 ? -19.750 7.115 5.985 1.00 95.81 82 GLN A C 1
ATOM 597 O O . GLN A 1 82 ? -19.425 7.785 6.963 1.00 95.81 82 GLN A O 1
ATOM 602 N N . LYS A 1 83 ? -19.774 5.779 6.022 1.00 96.06 83 LYS A N 1
ATOM 603 C CA . LYS A 1 83 ? -19.366 5.018 7.207 1.00 96.06 83 LYS A CA 1
ATOM 604 C C . LYS A 1 83 ? -17.854 5.054 7.353 1.00 96.06 83 LYS A C 1
ATOM 606 O O . LYS A 1 83 ? -17.359 5.260 8.456 1.00 96.06 83 LYS A O 1
ATOM 611 N N . ILE A 1 84 ? -17.116 4.902 6.253 1.00 95.75 84 ILE A N 1
ATOM 612 C CA . ILE A 1 84 ? -15.654 5.023 6.280 1.00 95.75 84 ILE A CA 1
ATOM 613 C C . ILE A 1 84 ? -15.248 6.449 6.658 1.00 95.75 84 ILE A C 1
ATOM 615 O O . ILE A 1 84 ? -14.490 6.628 7.610 1.00 95.75 84 ILE A O 1
ATOM 619 N N . ALA A 1 85 ? -15.815 7.461 5.997 1.00 94.75 85 ALA A N 1
ATOM 620 C CA . ALA A 1 85 ? -15.554 8.865 6.318 1.00 94.75 85 ALA A CA 1
ATOM 621 C C . ALA A 1 85 ? -15.970 9.240 7.754 1.00 94.75 85 ALA A C 1
ATOM 623 O O . ALA A 1 85 ? -15.348 10.101 8.375 1.00 94.75 85 ALA A O 1
ATOM 624 N N . GLY A 1 86 ? -17.000 8.578 8.292 1.00 95.06 86 GLY A N 1
ATOM 625 C CA . GLY A 1 86 ? -17.476 8.718 9.669 1.00 95.06 86 GLY A CA 1
ATOM 626 C C . GLY A 1 86 ? -16.676 7.937 10.719 1.00 95.06 86 GLY A C 1
ATOM 627 O O . GLY A 1 86 ? -17.074 7.927 11.883 1.00 95.06 86 GLY A O 1
ATOM 628 N N . GLY A 1 87 ? -15.576 7.271 10.343 1.00 95.00 87 GLY A N 1
ATOM 629 C CA . GLY A 1 87 ? -14.720 6.523 11.274 1.00 95.00 87 GLY A CA 1
ATOM 630 C C . GLY A 1 87 ? -15.304 5.180 11.723 1.00 95.00 87 GLY A C 1
ATOM 631 O O . GLY A 1 87 ? -14.961 4.660 12.785 1.00 95.00 87 GLY A O 1
ATOM 632 N N . GLU A 1 88 ? -16.218 4.593 10.948 1.00 96.81 88 GLU A N 1
ATOM 633 C CA . GLU A 1 88 ? -16.852 3.324 11.306 1.00 96.81 88 GLU A CA 1
ATOM 634 C C . GLU A 1 88 ? -16.078 2.081 10.853 1.00 96.81 88 GLU A C 1
ATOM 636 O O . GLU A 1 88 ? -16.484 0.970 11.225 1.00 96.81 88 GLU A O 1
ATOM 641 N N . ALA A 1 89 ? -14.986 2.251 10.098 1.00 96.94 89 ALA A N 1
ATOM 642 C CA . ALA A 1 89 ? -14.099 1.171 9.677 1.00 96.94 89 ALA A CA 1
ATOM 643 C C . ALA A 1 89 ? -13.643 0.338 10.887 1.00 96.94 89 ALA A C 1
ATOM 645 O O . ALA A 1 89 ? -13.295 0.876 11.935 1.00 96.94 89 ALA A O 1
ATOM 646 N N . ALA A 1 90 ? -13.665 -0.992 10.772 1.00 97.88 90 ALA A N 1
ATOM 647 C CA . ALA A 1 90 ? -13.327 -1.866 11.900 1.00 97.88 90 ALA A CA 1
ATOM 648 C C . ALA A 1 90 ? -11.844 -1.768 12.301 1.00 97.88 90 ALA A C 1
ATOM 650 O O . ALA A 1 90 ? -11.525 -1.796 13.486 1.00 97.88 90 ALA A O 1
ATOM 651 N N . ASN A 1 91 ? -10.971 -1.624 11.306 1.00 98.56 91 ASN A N 1
ATOM 652 C CA . ASN A 1 91 ? -9.519 -1.550 11.420 1.00 98.56 91 ASN A CA 1
ATOM 653 C C . ASN A 1 91 ? -9.042 -0.230 10.810 1.00 98.56 91 ASN A C 1
ATOM 655 O O . ASN A 1 91 ? -9.709 0.302 9.919 1.00 98.56 91 ASN A O 1
ATOM 659 N N . THR A 1 92 ? -7.892 0.264 11.254 1.00 98.62 92 THR A N 1
ATOM 660 C CA . THR A 1 92 ? -7.177 1.340 10.571 1.00 98.62 92 THR A CA 1
ATOM 661 C C . THR A 1 92 ? -6.791 0.880 9.169 1.00 98.62 92 THR A C 1
ATOM 663 O O . THR A 1 92 ? -6.293 -0.231 8.974 1.00 98.62 92 THR A O 1
ATOM 666 N N . LEU A 1 93 ? -7.064 1.728 8.181 1.00 98.69 93 LEU A N 1
ATOM 667 C CA . LEU A 1 93 ? -6.783 1.456 6.777 1.00 98.69 93 LEU A CA 1
ATOM 668 C C . LEU A 1 93 ? -5.565 2.268 6.364 1.00 98.69 93 LEU A C 1
ATOM 670 O O . LEU A 1 93 ? -5.523 3.480 6.589 1.00 98.69 93 LEU A O 1
ATOM 674 N N . GLU A 1 94 ? -4.590 1.612 5.750 1.00 98.75 94 GLU A N 1
ATOM 675 C CA . GLU A 1 94 ? -3.390 2.277 5.264 1.00 98.75 94 GLU A CA 1
ATOM 676 C C . GLU A 1 94 ? -3.179 2.027 3.773 1.00 98.75 94 GLU A C 1
ATOM 678 O O . GLU A 1 94 ? -3.199 0.888 3.317 1.00 98.75 94 GLU A O 1
ATOM 683 N N . PHE A 1 95 ? -2.925 3.096 3.023 1.00 9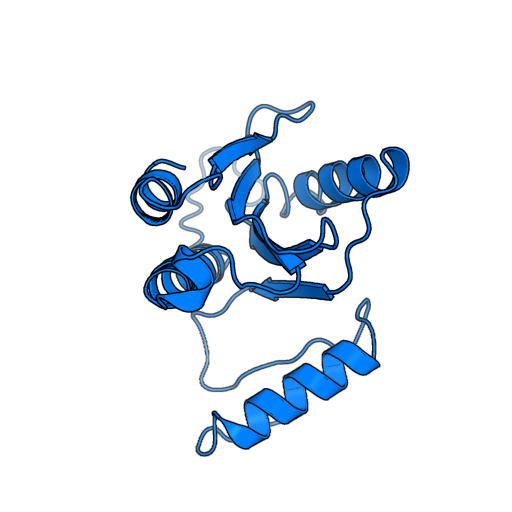8.81 95 PHE A N 1
ATOM 684 C CA . PHE A 1 95 ? -2.565 3.048 1.608 1.00 98.81 95 PHE A CA 1
ATOM 685 C C . PHE A 1 95 ? -1.114 3.480 1.446 1.00 98.81 95 PHE A C 1
ATOM 687 O O . PHE A 1 95 ? -0.730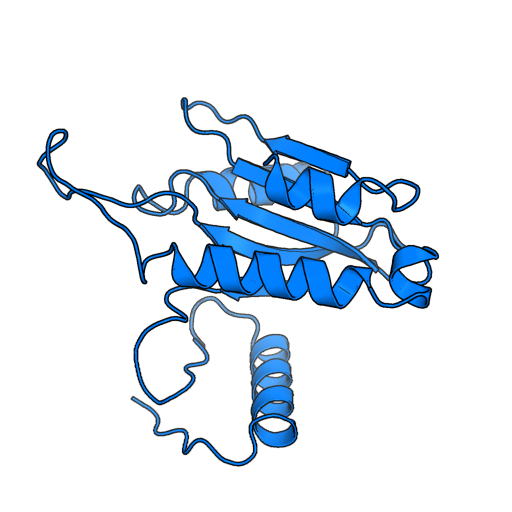 4.549 1.927 1.00 98.81 95 PHE A O 1
ATOM 694 N N . HIS A 1 96 ? -0.311 2.637 0.807 1.00 98.75 96 HIS A N 1
ATOM 695 C CA . HIS A 1 96 ? 1.137 2.778 0.740 1.00 98.75 96 HIS A CA 1
ATOM 696 C C . HIS A 1 96 ? 1.610 2.903 -0.708 1.00 98.75 96 HIS A C 1
ATOM 698 O O . HIS A 1 96 ? 1.197 2.130 -1.567 1.00 98.75 96 HIS A O 1
ATOM 704 N N . TRP A 1 97 ? 2.525 3.841 -0.945 1.00 98.75 97 TRP A N 1
ATOM 705 C CA . TRP A 1 97 ? 3.313 3.945 -2.171 1.00 98.75 97 TRP A CA 1
ATOM 706 C C . TRP A 1 97 ? 4.789 3.798 -1.806 1.00 98.75 97 TRP A C 1
ATOM 708 O O . TRP A 1 97 ? 5.387 4.729 -1.257 1.00 98.75 97 TRP A O 1
ATOM 718 N N . TYR A 1 98 ? 5.347 2.613 -2.040 1.00 98.75 98 TYR A N 1
ATOM 719 C CA . TYR A 1 98 ? 6.688 2.232 -1.599 1.00 98.75 98 TYR A CA 1
ATOM 720 C C . TYR A 1 98 ? 7.781 2.826 -2.491 1.00 98.75 98 TYR A C 1
ATOM 722 O O . TYR A 1 98 ? 7.633 2.899 -3.707 1.00 98.75 98 TYR A O 1
ATOM 730 N N . ALA A 1 99 ? 8.877 3.257 -1.873 1.00 98.12 99 ALA A N 1
ATOM 731 C CA . ALA A 1 99 ? 10.101 3.661 -2.554 1.00 98.12 99 ALA A CA 1
ATOM 732 C C . ALA A 1 99 ? 11.100 2.497 -2.648 1.00 98.12 99 ALA A C 1
ATOM 734 O O . ALA A 1 99 ? 11.217 1.713 -1.706 1.00 98.12 99 ALA A O 1
ATOM 735 N N . GLY A 1 100 ? 11.882 2.453 -3.727 1.00 96.25 100 GLY A N 1
ATOM 736 C CA . GLY A 1 100 ? 12.995 1.511 -3.893 1.00 96.25 100 GLY A CA 1
ATOM 737 C C . GLY A 1 100 ? 12.574 0.042 -3.948 1.00 96.25 100 GLY A C 1
ATOM 738 O O . GLY A 1 100 ? 13.266 -0.802 -3.378 1.00 96.25 100 GLY A O 1
ATOM 739 N N . GLU A 1 101 ? 11.431 -0.264 -4.560 1.00 97.19 101 GLU A N 1
ATOM 740 C CA . GLU A 1 101 ? 11.019 -1.647 -4.816 1.00 97.19 101 GLU A CA 1
ATOM 741 C C . GLU A 1 101 ? 11.990 -2.321 -5.793 1.00 97.19 101 GLU A C 1
ATOM 743 O O . GLU A 1 101 ? 12.525 -3.388 -5.485 1.00 97.19 101 GLU A O 1
ATOM 748 N N . GLU A 1 102 ? 12.347 -1.609 -6.861 1.00 94.06 102 GLU A N 1
ATOM 749 C CA . GLU A 1 102 ? 13.157 -2.115 -7.977 1.00 94.06 102 GLU A CA 1
ATOM 750 C C . GLU A 1 102 ? 14.621 -2.381 -7.579 1.00 94.06 102 GLU A C 1
ATOM 752 O O . GLU A 1 102 ? 15.370 -3.092 -8.248 1.00 94.06 102 GLU A O 1
ATOM 757 N N . GLU A 1 103 ? 15.038 -1.822 -6.441 1.00 92.31 103 GLU A N 1
ATOM 758 C CA . GLU A 1 103 ? 16.357 -2.009 -5.827 1.00 92.31 103 GLU A CA 1
ATOM 759 C C . GLU A 1 103 ? 16.339 -3.092 -4.727 1.00 92.31 103 GLU A C 1
ATOM 761 O O . GLU A 1 103 ? 17.281 -3.223 -3.941 1.00 92.31 103 GLU A O 1
ATOM 766 N N . GLY A 1 104 ? 15.264 -3.886 -4.661 1.00 93.88 104 GLY A N 1
ATOM 767 C CA . GLY A 1 104 ? 15.125 -5.018 -3.749 1.00 93.88 104 GLY A CA 1
ATOM 768 C C . GLY A 1 104 ? 14.182 -4.761 -2.577 1.00 93.88 104 GLY A C 1
ATOM 769 O O . GLY A 1 104 ? 14.535 -5.052 -1.435 1.00 93.88 104 GLY A O 1
ATOM 770 N N . LEU A 1 105 ? 12.972 -4.263 -2.845 1.00 96.44 105 LEU A N 1
ATOM 771 C CA . LEU A 1 105 ? 11.877 -4.107 -1.875 1.00 96.44 105 LEU A CA 1
ATOM 772 C C . LEU A 1 105 ? 12.230 -3.206 -0.678 1.00 96.44 105 LEU A C 1
ATOM 774 O O . LEU A 1 105 ? 11.754 -3.435 0.435 1.00 96.44 105 LEU A O 1
ATOM 778 N N . LEU A 1 106 ? 13.103 -2.215 -0.863 1.00 97.62 106 LEU A N 1
ATOM 779 C CA . LEU A 1 106 ? 13.742 -1.502 0.245 1.00 97.62 106 LEU A CA 1
ATOM 780 C C . LEU A 1 106 ? 12.722 -0.772 1.130 1.00 97.62 106 LEU A C 1
ATOM 782 O O . LEU A 1 106 ? 12.728 -0.939 2.351 1.00 97.62 106 LEU A O 1
ATOM 786 N N . GLY A 1 107 ? 11.813 0.005 0.535 1.00 98.00 107 GLY A N 1
ATOM 787 C CA . GLY A 1 107 ? 10.856 0.817 1.290 1.00 98.00 107 GLY A CA 1
ATOM 788 C C . GLY A 1 107 ? 9.800 0.001 2.022 1.00 98.00 107 GLY A C 1
ATOM 789 O O . GLY A 1 107 ? 9.468 0.314 3.167 1.00 98.00 107 GLY A O 1
ATOM 790 N N . SER A 1 108 ? 9.285 -1.061 1.398 1.00 98.12 108 SER A N 1
ATOM 791 C CA . SER A 1 108 ? 8.312 -1.944 2.046 1.00 98.12 108 SER A CA 1
ATOM 792 C C . SER A 1 108 ? 8.961 -2.732 3.187 1.00 98.12 108 SER A C 1
ATOM 794 O O . SER A 1 108 ? 8.389 -2.792 4.278 1.00 98.12 108 SER A O 1
ATOM 796 N N . GLN A 1 109 ? 10.175 -3.261 2.993 1.00 98.00 109 GLN A N 1
ATOM 797 C CA . GLN A 1 109 ? 10.922 -3.945 4.051 1.00 98.00 109 GLN A CA 1
ATOM 798 C C . GLN A 1 109 ? 11.178 -3.041 5.257 1.00 98.00 109 GLN A C 1
ATOM 800 O O . GLN A 1 109 ? 10.898 -3.458 6.380 1.00 98.00 109 GLN A O 1
ATOM 805 N N . ASP A 1 110 ? 11.646 -1.810 5.041 1.00 98.38 110 ASP A N 1
ATOM 806 C CA . ASP A 1 110 ? 11.918 -0.859 6.124 1.00 98.38 110 ASP A CA 1
ATOM 807 C C . ASP A 1 110 ? 10.648 -0.549 6.942 1.00 98.38 110 ASP A C 1
ATOM 809 O O . ASP A 1 110 ? 10.626 -0.681 8.169 1.00 98.38 110 ASP A O 1
ATOM 813 N N . ILE A 1 111 ? 9.526 -0.270 6.262 1.00 98.50 111 ILE A N 1
ATOM 814 C CA . ILE A 1 111 ? 8.230 -0.012 6.912 1.00 98.50 111 ILE A CA 1
ATOM 815 C C . ILE A 1 111 ? 7.767 -1.209 7.747 1.00 98.50 111 ILE A C 1
ATOM 817 O O . ILE A 1 111 ? 7.401 -1.045 8.915 1.00 98.50 111 ILE A O 1
ATOM 821 N N . PHE A 1 112 ? 7.748 -2.414 7.172 1.00 98.06 112 PHE A N 1
ATOM 822 C CA . PHE A 1 112 ? 7.230 -3.585 7.882 1.00 98.06 112 PHE A CA 1
ATOM 823 C C . PHE A 1 112 ? 8.195 -4.090 8.963 1.00 98.06 112 PHE A C 1
ATOM 825 O O . PHE A 1 112 ? 7.744 -4.618 9.985 1.00 98.06 112 PHE A O 1
ATOM 832 N N . GLN A 1 113 ? 9.502 -3.857 8.816 1.00 98.25 113 GLN A N 1
ATOM 833 C CA . GLN A 1 113 ? 10.471 -4.086 9.882 1.00 98.25 113 GLN A CA 1
ATOM 834 C C . GLN A 1 113 ? 10.224 -3.132 11.057 1.00 98.25 113 GLN A C 1
ATOM 836 O O . GLN A 1 113 ? 10.164 -3.586 12.203 1.00 98.25 113 GLN A O 1
ATOM 841 N N . GLN A 1 114 ? 10.004 -1.842 10.790 1.00 98.00 114 GLN A N 1
ATOM 842 C CA . GLN A 1 114 ? 9.623 -0.875 11.818 1.00 98.00 114 GLN A CA 1
ATOM 843 C C . GLN A 1 114 ? 8.303 -1.271 12.494 1.00 98.00 114 GLN A C 1
ATOM 845 O O . GLN A 1 114 ? 8.203 -1.236 13.719 1.00 98.00 114 GLN A O 1
ATOM 850 N N . TYR A 1 115 ? 7.300 -1.720 11.732 1.00 98.31 115 TYR A N 1
ATOM 851 C CA . TYR A 1 115 ? 6.022 -2.176 12.296 1.00 98.31 115 TYR A CA 1
ATOM 852 C C . TYR A 1 115 ? 6.214 -3.352 13.247 1.00 98.31 115 TYR A C 1
ATOM 854 O O . TYR A 1 115 ? 5.642 -3.358 14.338 1.00 98.31 115 TYR A O 1
ATOM 862 N N . SER A 1 116 ? 7.060 -4.312 12.869 1.00 98.00 116 SER A N 1
ATOM 863 C CA . SER A 1 116 ? 7.409 -5.435 13.734 1.00 98.00 116 SER A CA 1
ATOM 864 C C . SER A 1 116 ? 8.109 -4.984 15.020 1.00 98.00 116 SER A C 1
ATOM 866 O O . SER A 1 116 ? 7.854 -5.568 16.071 1.00 98.00 116 SER A O 1
ATOM 868 N N . GLN A 1 117 ? 8.984 -3.976 14.961 1.00 98.25 117 GLN A N 1
ATOM 869 C CA . GLN A 1 117 ? 9.688 -3.443 16.136 1.00 98.25 117 GLN A CA 1
ATOM 870 C C . GLN A 1 117 ? 8.756 -2.654 17.065 1.00 98.25 117 GLN A C 1
ATOM 872 O O . GLN A 1 117 ? 8.878 -2.735 18.285 1.00 98.25 117 GLN A O 1
ATOM 877 N N . GLU A 1 118 ? 7.807 -1.916 16.490 1.00 97.88 118 GLU A N 1
ATOM 878 C CA . GLU A 1 118 ? 6.805 -1.124 17.213 1.00 97.88 118 GLU A CA 1
ATOM 879 C C . GLU A 1 118 ? 5.631 -1.969 17.734 1.00 97.88 118 GLU A C 1
ATOM 881 O O . GLU A 1 118 ? 4.791 -1.465 1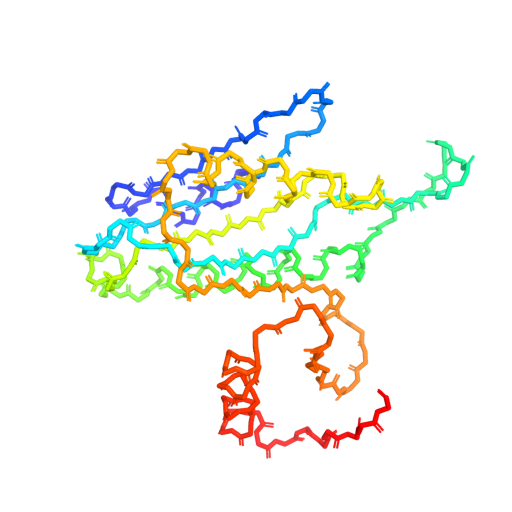8.478 1.00 97.88 118 GLU A O 1
ATOM 886 N N . GLY A 1 119 ? 5.556 -3.249 17.354 1.00 98.12 119 GLY A N 1
ATOM 887 C CA . GLY A 1 119 ? 4.471 -4.148 17.747 1.00 98.12 119 GLY A CA 1
ATOM 888 C C . GLY A 1 119 ? 3.133 -3.825 17.076 1.00 98.12 119 GLY A C 1
ATOM 889 O O . GLY A 1 119 ? 2.079 -4.107 17.648 1.00 98.12 119 GLY A O 1
ATOM 890 N N . LYS A 1 120 ? 3.155 -3.227 15.879 1.00 98.25 120 LYS A N 1
ATOM 891 C CA . LYS A 1 120 ? 1.945 -2.959 15.092 1.00 98.25 120 LYS A CA 1
ATOM 892 C C . LYS A 1 120 ? 1.368 -4.254 14.527 1.00 98.25 120 LYS A C 1
ATOM 894 O O . LYS A 1 120 ? 2.090 -5.086 13.983 1.00 98.25 120 LYS A O 1
ATOM 899 N N . GLU A 1 121 ? 0.050 -4.408 14.621 1.00 98.38 121 GLU A N 1
ATOM 900 C CA . GLU A 1 121 ? -0.651 -5.600 14.140 1.00 98.38 121 GLU A CA 1
ATOM 901 C C . GLU A 1 121 ? -1.238 -5.358 12.743 1.00 98.38 121 GLU A C 1
ATOM 903 O O . GLU A 1 121 ? -2.280 -4.718 12.598 1.00 98.38 121 GLU A O 1
ATOM 908 N N . VAL A 1 122 ? -0.590 -5.899 11.710 1.00 98.38 122 VAL A N 1
ATOM 909 C CA . VAL A 1 122 ? -1.114 -5.905 10.335 1.00 98.38 122 VAL A CA 1
ATOM 910 C C . VAL A 1 122 ? -1.922 -7.180 10.126 1.00 98.38 122 VAL A C 1
ATOM 912 O O . VAL A 1 122 ? -1.372 -8.279 10.141 1.00 98.38 122 VAL A O 1
ATOM 915 N N . VAL A 1 123 ? -3.235 -7.042 9.945 1.00 98.19 123 VAL A N 1
ATOM 916 C CA . VAL A 1 123 ? -4.152 -8.188 9.813 1.00 98.19 123 VAL A CA 1
ATOM 917 C C . VAL A 1 123 ? -4.360 -8.626 8.365 1.00 98.19 123 VAL A C 1
ATOM 919 O O . VAL A 1 123 ? -4.757 -9.764 8.124 1.00 98.19 123 VAL A O 1
ATOM 922 N N . ALA A 1 124 ? -4.102 -7.736 7.406 1.00 98.06 124 ALA A N 1
ATOM 923 C CA . ALA A 1 124 ? -4.089 -8.037 5.981 1.00 98.06 124 ALA A CA 1
ATOM 924 C C . ALA A 1 124 ? -3.264 -6.986 5.231 1.00 98.06 124 ALA A C 1
ATOM 926 O O . ALA A 1 124 ? -3.287 -5.809 5.591 1.00 98.06 124 ALA A O 1
ATOM 927 N N . MET A 1 125 ? -2.580 -7.412 4.171 1.00 98.19 125 MET A N 1
ATOM 928 C CA . MET A 1 125 ? -1.905 -6.530 3.224 1.00 98.19 125 MET A CA 1
ATOM 929 C C . MET A 1 125 ? -2.196 -7.025 1.806 1.00 98.19 125 MET A C 1
ATOM 931 O O . MET A 1 125 ? -2.032 -8.213 1.527 1.00 98.19 125 MET A O 1
ATOM 935 N N . LEU A 1 126 ? -2.672 -6.131 0.940 1.00 97.81 126 LEU A N 1
ATOM 936 C CA . LEU A 1 126 ? -2.888 -6.393 -0.481 1.00 97.81 126 LEU A CA 1
ATOM 937 C C . LEU A 1 126 ? -1.939 -5.523 -1.310 1.00 97.81 126 LEU A C 1
ATOM 939 O O . LEU A 1 126 ? -2.033 -4.299 -1.254 1.00 97.81 126 LEU A O 1
ATOM 943 N N . ASN A 1 127 ? -1.070 -6.145 -2.104 1.00 98.06 127 ASN A N 1
ATOM 944 C CA . ASN A 1 127 ? -0.220 -5.436 -3.060 1.00 98.06 127 ASN A CA 1
ATOM 945 C C . ASN A 1 127 ? -0.900 -5.362 -4.435 1.00 98.06 127 ASN A C 1
ATOM 947 O O . ASN A 1 127 ? -1.575 -6.312 -4.841 1.00 98.06 127 ASN A O 1
ATOM 951 N N . GLN A 1 128 ? -0.737 -4.246 -5.136 1.00 97.56 128 GLN A N 1
ATOM 952 C CA . GLN A 1 128 ? -1.139 -4.045 -6.525 1.00 97.56 128 GLN A CA 1
ATOM 953 C C . GLN A 1 128 ? 0.108 -3.716 -7.335 1.00 97.56 128 GLN A C 1
ATOM 955 O O . GLN A 1 128 ? 0.706 -2.656 -7.154 1.00 97.56 128 GLN A O 1
ATOM 960 N N . ASP A 1 129 ? 0.481 -4.641 -8.211 1.00 96.62 129 ASP A N 1
ATOM 961 C CA . ASP A 1 129 ? 1.655 -4.526 -9.061 1.00 96.62 129 ASP A CA 1
ATOM 962 C C . ASP A 1 129 ? 1.318 -4.940 -10.479 1.00 96.62 129 ASP A C 1
ATOM 964 O O . ASP A 1 129 ? 0.775 -6.030 -10.665 1.00 96.62 129 ASP A O 1
ATOM 968 N N . MET A 1 130 ? 1.582 -4.055 -11.443 1.00 95.88 130 MET A N 1
ATOM 969 C CA . MET A 1 130 ? 1.272 -4.274 -12.859 1.00 95.88 130 MET A CA 1
ATOM 970 C C . MET A 1 130 ? -0.208 -4.629 -13.100 1.00 95.88 130 MET A C 1
ATOM 972 O O . MET A 1 130 ? -0.582 -5.748 -13.447 1.00 95.88 130 MET A O 1
ATOM 976 N N . THR A 1 131 ? -1.088 -3.650 -12.889 1.00 94.12 131 THR A N 1
ATOM 977 C CA . THR A 1 131 ? -2.554 -3.785 -13.021 1.00 94.12 131 THR A CA 1
ATOM 978 C C . THR A 1 131 ? -3.114 -3.233 -14.337 1.00 94.12 131 THR A C 1
ATOM 980 O O . THR A 1 131 ? -4.327 -3.250 -14.546 1.00 94.12 131 THR A O 1
ATOM 983 N N . GLY A 1 132 ? -2.262 -2.702 -15.218 1.00 91.38 132 GLY A N 1
ATOM 984 C CA . GLY A 1 132 ? -2.664 -1.962 -16.414 1.00 91.38 132 GLY A CA 1
ATOM 985 C C . GLY A 1 132 ? -2.564 -2.736 -17.729 1.00 91.38 132 GLY A C 1
ATOM 986 O O . GLY A 1 132 ? -3.052 -2.235 -18.746 1.00 91.38 132 GLY A O 1
ATOM 987 N N . TYR A 1 133 ? -1.946 -3.921 -17.744 1.00 90.19 133 TYR A N 1
ATOM 988 C CA . TYR A 1 133 ? -1.711 -4.703 -18.960 1.00 90.19 133 TYR A CA 1
ATOM 989 C C . TYR A 1 133 ? -2.295 -6.121 -18.888 1.00 90.19 133 TYR A C 1
ATOM 991 O O . TYR A 1 133 ? -2.109 -6.845 -17.915 1.00 90.19 133 TYR A O 1
ATOM 999 N N . GLY A 1 134 ? -2.946 -6.548 -19.974 1.00 86.25 134 GLY A N 1
ATOM 1000 C CA . GLY A 1 134 ? -3.516 -7.891 -20.119 1.00 86.25 134 GLY A CA 1
ATOM 1001 C C . GLY A 1 134 ? -5.040 -7.941 -19.987 1.00 86.25 134 GLY A C 1
ATOM 1002 O O . GLY A 1 134 ? -5.698 -6.954 -19.674 1.00 86.25 134 GLY A O 1
ATOM 1003 N N . GLU A 1 135 ? -5.607 -9.114 -20.276 1.00 79.88 135 GLU A N 1
ATOM 1004 C CA . GLU A 1 135 ? -7.059 -9.354 -20.231 1.00 79.88 135 GLU A CA 1
ATOM 1005 C C . GLU A 1 135 ? -7.476 -10.225 -19.041 1.00 79.88 135 GLU A C 1
ATOM 1007 O O . GLU A 1 135 ? -8.657 -10.505 -18.886 1.00 79.88 135 GLU A O 1
ATOM 1012 N N . THR A 1 136 ? -6.533 -10.675 -18.209 1.00 82.88 136 THR A N 1
ATOM 1013 C CA . THR A 1 136 ? -6.769 -11.644 -17.129 1.00 82.88 136 THR A CA 1
ATOM 1014 C C . THR A 1 136 ? -6.194 -11.163 -15.807 1.00 82.88 136 THR A C 1
ATOM 1016 O O . THR A 1 136 ? -5.102 -10.606 -15.777 1.00 82.88 136 THR A O 1
ATOM 1019 N N . MET A 1 137 ? -6.882 -11.462 -14.705 1.00 83.12 137 MET A N 1
ATOM 1020 C CA . MET A 1 137 ? -6.402 -11.165 -13.353 1.00 83.12 137 MET A CA 1
ATOM 1021 C C . MET A 1 137 ? -5.570 -12.327 -12.803 1.00 83.12 137 MET A C 1
ATOM 1023 O O . MET A 1 137 ? -6.046 -13.463 -12.739 1.00 83.12 137 MET A O 1
ATOM 1027 N N . GLY A 1 138 ? -4.346 -12.033 -12.366 1.00 86.25 138 GLY A N 1
ATOM 1028 C CA . GLY A 1 138 ? -3.482 -12.971 -11.650 1.00 86.25 138 GLY A CA 1
ATOM 1029 C C . GLY A 1 138 ? -3.606 -12.816 -10.133 1.00 86.25 138 GLY A C 1
ATOM 1030 O O . GLY A 1 138 ? -3.718 -11.706 -9.621 1.00 86.25 138 GLY A O 1
ATOM 1031 N N . VAL A 1 139 ? -3.556 -13.930 -9.397 1.00 91.38 139 VAL A N 1
ATOM 1032 C CA . VAL A 1 139 ? -3.364 -13.919 -7.937 1.00 91.38 139 VAL A CA 1
ATOM 1033 C C . VAL A 1 139 ? -2.118 -14.730 -7.620 1.00 91.38 139 VAL A C 1
ATOM 1035 O O . VAL A 1 139 ? -2.133 -15.957 -7.751 1.00 91.38 139 VAL A O 1
ATOM 1038 N N . ILE A 1 140 ? -1.067 -14.035 -7.193 1.00 91.06 140 ILE A N 1
ATOM 1039 C CA . ILE A 1 140 ? 0.218 -14.623 -6.810 1.00 91.06 140 ILE A CA 1
ATOM 1040 C C . ILE A 1 140 ? 0.045 -15.488 -5.554 1.00 91.06 140 ILE A C 1
ATOM 1042 O O . ILE A 1 140 ? -0.745 -15.164 -4.665 1.00 91.06 140 ILE A O 1
ATOM 1046 N N . THR A 1 141 ? 0.727 -16.636 -5.509 1.00 93.19 141 THR A N 1
ATOM 1047 C CA . THR A 1 141 ? 0.532 -17.645 -4.448 1.00 93.19 141 THR A CA 1
ATOM 1048 C C . THR A 1 141 ? 1.783 -17.950 -3.633 1.00 93.19 141 THR A C 1
ATOM 1050 O O . THR A 1 141 ? 1.665 -18.434 -2.509 1.00 93.19 141 THR A O 1
ATOM 1053 N N . ASP A 1 142 ? 2.969 -17.670 -4.156 1.00 92.44 142 ASP A N 1
ATOM 1054 C CA . ASP A 1 142 ? 4.222 -17.712 -3.411 1.00 92.44 142 ASP A CA 1
ATOM 1055 C C . ASP A 1 142 ? 4.395 -16.439 -2.572 1.00 92.44 142 ASP A C 1
ATOM 1057 O O . ASP A 1 142 ? 3.842 -15.390 -2.889 1.00 92.44 142 ASP A O 1
ATOM 1061 N N . ASN A 1 143 ? 5.091 -16.556 -1.436 1.00 92.62 143 ASN A N 1
ATOM 1062 C CA . ASN A 1 143 ? 5.285 -15.464 -0.468 1.00 92.62 143 ASN A CA 1
ATOM 1063 C C . ASN A 1 143 ? 3.981 -14.758 -0.021 1.00 92.62 143 ASN A C 1
ATOM 1065 O O . ASN A 1 143 ? 4.001 -13.599 0.385 1.00 92.62 143 ASN A O 1
ATOM 1069 N N . SER A 1 144 ? 2.847 -15.471 -0.058 1.00 94.69 144 SER A N 1
ATOM 1070 C CA . SER A 1 144 ? 1.514 -14.964 0.295 1.00 94.69 144 SER A CA 1
ATOM 1071 C C . SER A 1 144 ? 0.853 -15.816 1.384 1.00 94.69 144 SER A C 1
ATOM 1073 O O . SER A 1 144 ? 1.138 -17.011 1.509 1.00 94.69 144 SER A O 1
ATOM 1075 N N . ASP A 1 145 ? -0.053 -15.227 2.173 1.00 96.50 145 ASP A N 1
ATOM 1076 C CA . ASP A 1 145 ? -0.867 -15.997 3.120 1.00 96.50 145 ASP A CA 1
ATOM 1077 C C . ASP A 1 145 ? -1.947 -16.804 2.368 1.00 96.50 145 ASP A C 1
ATOM 1079 O O . ASP A 1 145 ? -2.801 -16.215 1.696 1.00 96.50 145 ASP A O 1
ATOM 1083 N N . PRO A 1 146 ? -1.998 -18.145 2.504 1.00 96.31 146 PRO A N 1
ATOM 1084 C CA . PRO A 1 146 ? -2.945 -18.963 1.748 1.00 96.31 146 PRO A CA 1
ATOM 1085 C C . PRO A 1 146 ? -4.422 -18.652 2.025 1.00 96.31 146 PRO A C 1
ATOM 1087 O O . PRO A 1 146 ? -5.269 -18.875 1.154 1.00 96.31 146 PRO A O 1
ATOM 1090 N N . LYS A 1 147 ? -4.768 -18.170 3.228 1.00 96.69 147 LYS A N 1
ATOM 1091 C CA . LYS A 1 147 ? -6.157 -17.834 3.574 1.00 96.69 147 LYS A CA 1
ATOM 1092 C C . LYS A 1 147 ? -6.559 -16.518 2.924 1.00 96.69 147 LYS A C 1
ATOM 1094 O O . LYS A 1 147 ? -7.653 -16.456 2.366 1.00 96.69 147 LYS A O 1
ATOM 1099 N N . LEU A 1 148 ? -5.684 -15.513 2.953 1.00 94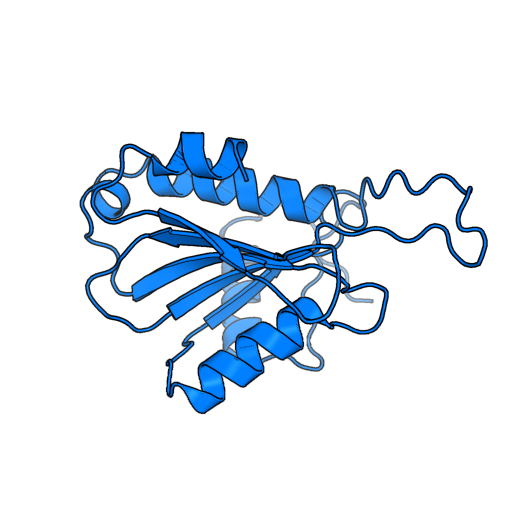.50 148 LEU A N 1
ATOM 1100 C CA . LEU A 1 148 ? -5.910 -14.241 2.274 1.00 94.50 148 LEU A CA 1
ATOM 1101 C C . LEU A 1 148 ? -5.986 -14.445 0.758 1.00 94.50 148 LEU A C 1
ATOM 1103 O O . LEU A 1 148 ? -6.940 -13.995 0.136 1.00 94.50 148 LEU A O 1
ATOM 1107 N N . THR A 1 149 ? -5.089 -15.244 0.181 1.00 95.56 149 THR A N 1
ATOM 1108 C CA . THR A 1 149 ? -5.128 -15.629 -1.239 1.00 95.56 149 THR A CA 1
ATOM 1109 C C . THR A 1 149 ? -6.447 -16.306 -1.614 1.00 95.56 149 THR A C 1
ATOM 1111 O O . THR A 1 149 ? -7.064 -15.967 -2.626 1.00 95.56 149 THR A O 1
ATOM 1114 N N . LYS A 1 150 ? -6.934 -17.244 -0.791 1.00 95.56 150 LYS A N 1
ATOM 1115 C CA . LYS A 1 150 ? -8.239 -17.885 -1.008 1.00 95.56 150 LYS A CA 1
ATOM 1116 C C . LYS A 1 150 ? -9.395 -16.883 -0.920 1.00 95.56 150 LYS A C 1
ATOM 1118 O O . LYS A 1 150 ? -10.324 -16.964 -1.720 1.00 95.56 150 LYS A O 1
ATOM 1123 N N . PHE A 1 151 ? -9.345 -15.961 0.039 1.00 94.69 151 PHE A N 1
ATOM 1124 C CA . PHE A 1 151 ? -10.345 -14.908 0.199 1.00 94.69 151 PHE A CA 1
ATOM 1125 C C . PHE A 1 151 ? -10.374 -13.961 -1.010 1.00 94.69 151 PHE A C 1
ATOM 1127 O O . PHE A 1 151 ? -11.449 -13.696 -1.540 1.00 94.69 151 PHE A O 1
ATOM 1134 N N . THR A 1 152 ? -9.212 -13.540 -1.511 1.00 93.38 152 THR A N 1
ATOM 1135 C CA . THR A 1 152 ? -9.095 -12.709 -2.718 1.00 93.38 152 THR A CA 1
ATOM 1136 C C . THR A 1 152 ? -9.676 -13.414 -3.940 1.00 93.38 152 THR A C 1
ATOM 1138 O O . THR A 1 152 ? -10.484 -12.826 -4.653 1.00 93.38 152 THR A O 1
ATOM 1141 N N . LYS A 1 153 ? -9.352 -14.699 -4.151 1.00 92.31 153 LYS A N 1
ATOM 1142 C CA . LYS A 1 153 ? -9.930 -15.495 -5.250 1.00 92.31 153 LYS A CA 1
ATOM 1143 C C . LYS A 1 153 ? -11.455 -15.571 -5.166 1.00 92.31 153 LYS A C 1
ATOM 1145 O O . LYS A 1 153 ? -12.131 -15.333 -6.156 1.00 92.31 153 LYS A O 1
ATOM 1150 N N . MET A 1 154 ? -11.998 -15.806 -3.969 1.00 93.31 154 MET A N 1
ATOM 1151 C CA . MET A 1 154 ? -13.447 -15.810 -3.747 1.00 93.31 154 MET A CA 1
ATOM 1152 C C . MET A 1 154 ? -14.095 -14.462 -4.107 1.00 93.31 154 MET A C 1
ATOM 1154 O O . MET A 1 154 ? -15.183 -14.453 -4.683 1.00 93.31 154 MET A O 1
ATOM 1158 N N . ILE A 1 155 ? -13.454 -13.332 -3.780 1.00 91.19 155 ILE A N 1
ATOM 1159 C CA . ILE A 1 155 ? -13.943 -12.008 -4.189 1.00 91.19 155 ILE A CA 1
ATOM 1160 C C . ILE A 1 155 ? -13.960 -11.909 -5.713 1.00 91.19 155 ILE A C 1
ATOM 1162 O O . ILE A 1 155 ? -15.011 -11.591 -6.261 1.00 91.19 155 ILE A O 1
ATOM 1166 N N . LEU A 1 156 ? -12.847 -12.222 -6.385 1.00 88.56 156 LEU A N 1
ATOM 1167 C CA . LEU A 1 156 ? -12.738 -12.149 -7.847 1.00 88.56 156 LEU A CA 1
ATOM 1168 C C . LEU A 1 156 ? -13.817 -12.988 -8.541 1.00 88.56 156 LEU A C 1
ATOM 1170 O O . LEU A 1 156 ? -14.522 -12.472 -9.404 1.00 88.56 156 LEU A O 1
ATOM 1174 N N . ASP A 1 157 ? -14.028 -14.229 -8.102 1.00 87.38 157 ASP A N 1
ATOM 1175 C CA . ASP A 1 157 ? -15.064 -15.111 -8.656 1.00 87.38 157 ASP A CA 1
ATOM 1176 C C . ASP A 1 157 ? -16.483 -14.541 -8.474 1.00 87.38 157 ASP A C 1
ATOM 1178 O O . ASP A 1 157 ? -17.374 -14.792 -9.284 1.00 87.38 157 ASP A O 1
ATOM 1182 N N . THR A 1 158 ? -16.704 -13.769 -7.406 1.00 86.25 158 THR A N 1
ATOM 1183 C CA . THR A 1 158 ? -18.014 -13.196 -7.073 1.00 86.25 158 THR A CA 1
ATOM 1184 C C . THR A 1 158 ? -18.279 -11.883 -7.809 1.00 86.25 158 THR A C 1
ATOM 1186 O O . THR A 1 158 ? -19.408 -11.636 -8.232 1.00 86.25 158 THR A O 1
ATOM 1189 N N . VAL A 1 159 ? -17.268 -11.018 -7.937 1.00 80.19 159 VAL A N 1
ATOM 1190 C CA . VAL A 1 159 ? -17.443 -9.633 -8.415 1.00 80.19 159 VAL A CA 1
ATOM 1191 C C . VAL A 1 159 ? -16.977 -9.418 -9.855 1.00 80.19 159 VAL A C 1
ATOM 1193 O O . VAL A 1 159 ? -17.477 -8.514 -10.517 1.00 80.19 159 VAL A O 1
ATOM 1196 N N . CYS A 1 160 ? -16.078 -10.258 -10.374 1.00 71.62 160 CYS A N 1
ATOM 1197 C CA . CYS A 1 160 ? -15.486 -10.124 -11.710 1.00 71.62 160 CYS A CA 1
ATOM 1198 C C . CYS A 1 160 ? -16.041 -11.150 -12.717 1.00 71.62 160 CYS A C 1
ATOM 1200 O O . CYS A 1 160 ? -15.305 -11.584 -13.599 1.00 71.62 160 CYS A O 1
ATOM 1202 N N . LEU A 1 161 ? -17.329 -11.514 -12.601 1.00 49.44 161 LEU A N 1
ATOM 1203 C CA . LEU A 1 161 ? -18.066 -12.604 -13.286 1.00 49.44 161 LEU A CA 1
ATOM 1204 C C . LEU A 1 161 ? -18.015 -12.686 -14.840 1.00 49.44 161 LEU A C 1
ATOM 1206 O O . LEU A 1 161 ? -18.828 -13.385 -15.442 1.00 49.44 161 LEU A O 1
ATOM 1210 N N . SER A 1 162 ? -17.075 -12.038 -15.526 1.00 39.78 162 SER A N 1
ATOM 1211 C CA . SER A 1 162 ? -16.953 -12.079 -16.988 1.00 39.78 162 SER A CA 1
ATOM 1212 C C . SER A 1 162 ? -15.525 -12.048 -17.551 1.00 39.78 162 SER A C 1
ATOM 1214 O O . SER A 1 162 ? -15.374 -11.852 -18.754 1.00 39.78 162 SER A O 1
ATOM 1216 N N . ILE A 1 163 ? -14.480 -12.288 -16.752 1.00 40.44 163 ILE A N 1
ATOM 1217 C CA . ILE A 1 163 ? -13.106 -12.424 -17.269 1.00 40.44 163 ILE A CA 1
ATOM 1218 C C . ILE A 1 163 ? -12.585 -13.835 -16.965 1.00 40.44 163 ILE A C 1
ATOM 1220 O O . ILE A 1 163 ? -12.392 -14.202 -15.810 1.00 40.44 163 ILE A O 1
ATOM 1224 N N . LEU A 1 164 ? -12.407 -14.648 -18.014 1.00 30.77 164 LEU A N 1
ATOM 1225 C CA . LEU A 1 164 ? -11.840 -15.996 -17.924 1.00 30.77 164 LEU A CA 1
ATOM 1226 C C . LEU A 1 164 ? -10.443 -15.938 -17.283 1.00 30.77 164 LEU A C 1
ATOM 1228 O O . LEU A 1 164 ? -9.511 -15.398 -17.869 1.00 30.77 164 LEU A O 1
ATOM 1232 N N . ILE A 1 165 ? -10.287 -16.553 -16.112 1.00 32.25 165 ILE A N 1
ATOM 1233 C CA . ILE A 1 165 ? -8.985 -16.803 -15.490 1.00 32.25 165 ILE A CA 1
ATOM 1234 C C . ILE A 1 165 ? -8.401 -18.068 -16.136 1.00 32.25 165 ILE A C 1
ATOM 1236 O O . ILE A 1 165 ? -8.919 -19.165 -15.924 1.00 32.25 165 ILE A O 1
ATOM 1240 N N . PHE A 1 166 ? -7.320 -17.937 -16.910 1.00 24.88 166 PHE A N 1
ATOM 1241 C CA . PHE A 1 166 ? -6.432 -19.062 -17.215 1.00 24.88 166 PHE A CA 1
ATOM 1242 C C . PHE A 1 166 ? -5.186 -18.965 -16.334 1.00 24.88 166 PHE A C 1
ATOM 1244 O O . PHE A 1 166 ? -4.541 -17.924 -16.267 1.00 24.88 166 PHE A O 1
ATOM 1251 N N . MET A 1 167 ? -4.879 -20.065 -15.642 1.00 24.25 167 MET A N 1
ATOM 1252 C CA . MET A 1 167 ? -3.644 -20.246 -14.880 1.00 24.25 167 MET A CA 1
ATOM 1253 C C . MET A 1 167 ? -2.465 -20.384 -15.846 1.00 24.25 167 MET A C 1
ATOM 1255 O O . MET A 1 167 ? -2.490 -21.270 -16.704 1.00 24.25 167 MET A O 1
ATOM 1259 N N . VAL A 1 168 ? -1.427 -19.573 -15.649 1.00 29.27 168 VAL A N 1
ATOM 1260 C CA . VAL A 1 168 ? -0.050 -19.892 -16.043 1.00 29.27 168 VAL A CA 1
ATOM 1261 C C . VAL A 1 168 ? 0.869 -19.539 -14.889 1.00 29.27 168 VAL A C 1
ATOM 1263 O O . VAL A 1 168 ? 0.611 -18.487 -14.264 1.00 29.27 168 VAL A O 1
#

InterPro domains:
  IPR007484 Peptidase M28 [PF04389] (30-153)
  IPR045175 Peptidase M28 family [PTHR12147] (34-145)

Secondary structure (DSSP, 8-state):
-HHHHHHHTTSTT-EEEEEP-SSSSPEEEEEE--SSS-EEEEEEE-----TT-TTS----IIIIIIHHHHHHHHHHHHHHSHHHHTT--SSEEEEEEES-STTTSHHHHHHHHHHHHHT--EEEEEE--S-SSSSS-----TTS-HHHHHHHHHHHHHH-TTS-----

pLDDT: mean 92.48, std 13.88, range [24.25, 98.81]